Protein AF-G0J0H4-F1 (afdb_monomer_lite)

Organism: Cyclobacterium marinum (strain ATCC 25205 / DSM 745 / LMG 13164 / NCIMB 1802) (NCBI:txid880070)

Foldseek 3Di:
DPDDFPWDDDPFKIKGKDWLQVVLVVCCVVPVPHDDDDDPPDPVVVCVVCVVVSPDGDMDMDMDTDD

pLDDT: mean 86.66, std 9.49, range [48.16, 95.5]

Sequence (67 aa):
MPYVFPWTGTDDHLVFRFHSSNFFNKYVELYGNKKVKIMEGNIHSFFQTNKKRLKEDTWVLVKLKIK

Radius of gyration: 13.19 Å; chains: 1; bounding box: 37×20×31 Å

Structure (mmCIF, N/CA/C/O backbone):
data_AF-G0J0H4-F1
#
_entry.id   AF-G0J0H4-F1
#
loop_
_atom_site.group_PDB
_atom_site.id
_atom_site.type_symbol
_atom_site.label_atom_id
_atom_site.label_alt_id
_atom_site.label_comp_id
_atom_site.label_asym_id
_atom_site.label_entity_id
_atom_site.label_seq_id
_atom_site.pdbx_PDB_ins_code
_atom_site.Cartn_x
_atom_site.Cartn_y
_atom_site.Cartn_z
_atom_site.occupancy
_atom_site.B_iso_or_equiv
_atom_site.auth_seq_id
_atom_site.auth_comp_id
_atom_site.auth_asym_id
_atom_site.auth_atom_id
_atom_site.pdbx_PDB_model_num
ATOM 1 N N . MET A 1 1 ? 23.817 8.104 9.457 1.00 48.16 1 MET A N 1
ATOM 2 C CA . MET A 1 1 ? 23.863 7.110 8.360 1.00 48.16 1 MET A CA 1
ATOM 3 C C . MET A 1 1 ? 22.820 7.511 7.328 1.00 48.16 1 MET A C 1
ATOM 5 O O . MET A 1 1 ? 21.714 7.827 7.756 1.00 48.16 1 MET A O 1
ATOM 9 N N . PRO A 1 2 ? 23.134 7.578 6.025 1.00 53.44 2 PRO A N 1
ATOM 10 C CA . PRO A 1 2 ? 22.114 7.866 5.023 1.00 53.44 2 PRO A CA 1
ATOM 11 C C . PRO A 1 2 ? 21.067 6.744 5.030 1.00 53.44 2 PRO A C 1
ATOM 13 O O . PRO A 1 2 ? 21.408 5.562 5.040 1.00 53.44 2 PRO A O 1
ATOM 16 N N . TYR A 1 3 ? 19.791 7.122 5.083 1.00 54.72 3 TYR A N 1
ATOM 17 C CA . TYR A 1 3 ? 18.669 6.191 5.031 1.00 54.72 3 TYR A CA 1
ATOM 18 C C . TYR A 1 3 ? 18.577 5.628 3.608 1.00 54.72 3 TYR A C 1
ATOM 20 O O . TYR A 1 3 ? 18.097 6.302 2.698 1.00 54.72 3 TYR A O 1
ATOM 28 N N . VAL A 1 4 ? 19.089 4.415 3.395 1.00 63.09 4 VAL A N 1
ATOM 29 C CA . VAL A 1 4 ? 18.960 3.720 2.110 1.00 63.09 4 VAL A CA 1
ATOM 30 C C . VAL A 1 4 ? 17.525 3.219 2.010 1.00 63.09 4 VAL A C 1
ATOM 32 O O . VAL A 1 4 ? 17.125 2.304 2.728 1.00 63.09 4 VAL A O 1
ATOM 35 N N . PHE A 1 5 ? 16.726 3.849 1.150 1.00 66.06 5 PHE A N 1
ATOM 36 C CA . PHE A 1 5 ? 15.385 3.362 0.847 1.00 66.06 5 PHE A CA 1
ATOM 37 C C . PHE A 1 5 ? 15.516 1.956 0.230 1.00 66.06 5 PHE A C 1
ATOM 39 O O . PHE A 1 5 ? 16.225 1.820 -0.766 1.00 66.06 5 PHE A O 1
ATOM 46 N N . PRO A 1 6 ? 14.918 0.897 0.806 1.00 73.81 6 PRO A N 1
ATOM 47 C CA . PRO A 1 6 ? 15.125 -0.465 0.327 1.00 73.81 6 PRO A CA 1
ATOM 48 C C . PRO A 1 6 ? 14.300 -0.689 -0.943 1.00 73.81 6 PRO A C 1
ATOM 50 O O . PRO A 1 6 ? 13.128 -1.080 -0.894 1.00 73.81 6 PRO A O 1
ATOM 53 N N . TRP A 1 7 ? 14.927 -0.398 -2.080 1.00 84.81 7 TRP A N 1
ATOM 54 C CA . TRP A 1 7 ? 14.361 -0.554 -3.410 1.00 84.81 7 TRP A CA 1
ATOM 55 C C . TRP A 1 7 ? 15.241 -1.443 -4.288 1.00 84.81 7 TRP A C 1
ATOM 57 O O . TRP A 1 7 ? 16.459 -1.486 -4.136 1.00 84.81 7 TRP A O 1
ATOM 67 N N . THR A 1 8 ? 14.608 -2.183 -5.189 1.00 87.00 8 THR A N 1
ATOM 68 C CA . THR A 1 8 ? 15.256 -2.960 -6.252 1.00 87.00 8 THR A CA 1
ATOM 69 C C . THR A 1 8 ? 14.417 -2.835 -7.520 1.00 87.00 8 THR A C 1
ATOM 71 O O . THR A 1 8 ? 13.284 -2.357 -7.463 1.00 87.00 8 THR A O 1
ATOM 74 N N . GLY A 1 9 ? 14.944 -3.219 -8.674 1.00 86.94 9 GLY A N 1
ATOM 75 C CA . GLY A 1 9 ? 14.222 -3.088 -9.931 1.00 86.94 9 GLY A CA 1
ATOM 76 C C . GLY A 1 9 ? 14.701 -4.058 -10.997 1.00 86.94 9 GLY A C 1
ATOM 77 O O . GLY A 1 9 ? 15.773 -4.649 -10.890 1.00 86.94 9 GLY A O 1
ATOM 78 N N . THR A 1 10 ? 13.861 -4.204 -12.011 1.00 85.12 10 THR A N 1
ATOM 79 C CA . THR A 1 10 ? 14.160 -4.789 -13.320 1.00 85.12 10 THR A CA 1
ATOM 80 C C . THR A 1 10 ? 13.970 -3.699 -14.376 1.00 85.12 10 THR A C 1
ATOM 82 O O . THR A 1 10 ? 13.527 -2.597 -14.049 1.00 85.12 10 THR A O 1
ATOM 85 N N . ASP A 1 11 ? 14.251 -4.000 -15.642 1.00 85.06 11 ASP A N 1
ATOM 86 C CA . ASP A 1 11 ? 14.096 -3.036 -16.744 1.00 85.06 11 ASP A CA 1
ATOM 87 C C . ASP A 1 11 ? 12.670 -2.462 -16.857 1.00 85.06 11 ASP A C 1
ATOM 89 O O . ASP A 1 11 ? 12.469 -1.345 -17.325 1.00 85.06 11 ASP A O 1
ATOM 93 N N . ASP A 1 12 ? 11.669 -3.212 -16.395 1.00 92.06 12 ASP A N 1
ATOM 94 C CA . ASP A 1 12 ? 10.248 -2.894 -16.523 1.00 92.06 12 ASP A CA 1
ATOM 95 C C . ASP A 1 12 ? 9.526 -2.681 -15.182 1.00 92.06 12 ASP A C 1
ATOM 97 O O . ASP A 1 12 ? 8.345 -2.314 -15.166 1.00 92.06 12 ASP A O 1
ATOM 101 N N . HIS A 1 13 ? 10.197 -2.898 -14.046 1.00 88.62 13 HIS A N 1
ATOM 102 C CA . HIS A 1 13 ? 9.564 -2.797 -12.735 1.00 88.62 13 HIS A CA 1
ATOM 103 C C . HIS A 1 13 ? 10.461 -2.210 -11.659 1.00 88.62 13 HIS A C 1
ATOM 105 O O . HIS A 1 13 ? 11.660 -2.449 -11.586 1.00 88.62 13 HIS A O 1
ATOM 111 N N . LEU A 1 14 ? 9.810 -1.532 -10.724 1.00 88.12 14 LEU A N 1
ATOM 112 C CA . LEU A 1 14 ? 10.412 -0.987 -9.524 1.00 88.12 14 LEU A CA 1
ATOM 113 C C . LEU A 1 14 ? 9.738 -1.618 -8.309 1.00 88.12 14 LEU A C 1
ATOM 115 O O . LEU A 1 14 ? 8.511 -1.613 -8.197 1.00 88.12 14 LEU A O 1
ATOM 119 N N . VAL A 1 15 ? 10.533 -2.191 -7.414 1.00 88.25 15 VAL A N 1
ATOM 120 C CA . VAL A 1 15 ? 10.066 -2.898 -6.224 1.00 88.25 15 VAL A CA 1
ATOM 121 C C . VAL A 1 15 ? 10.551 -2.171 -4.981 1.00 88.25 15 VAL A C 1
ATOM 123 O O . VAL A 1 15 ? 11.738 -1.900 -4.819 1.00 88.25 15 VAL A O 1
ATOM 126 N N . PHE A 1 16 ? 9.624 -1.895 -4.072 1.00 88.00 16 PHE A N 1
ATOM 127 C CA . PHE A 1 16 ? 9.879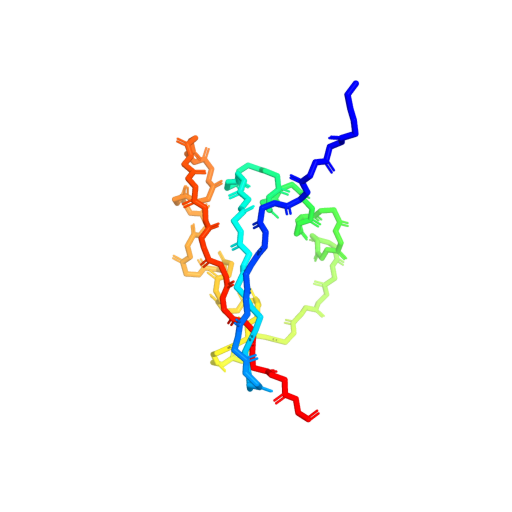 -1.153 -2.848 1.00 88.00 16 PHE A CA 1
ATOM 128 C C . PHE A 1 16 ? 9.369 -1.890 -1.630 1.00 88.00 16 PHE A C 1
ATOM 130 O O . PHE A 1 16 ? 8.283 -2.474 -1.664 1.00 88.00 16 PHE A O 1
ATOM 137 N N . ARG A 1 17 ? 10.115 -1.778 -0.529 1.00 88.25 17 ARG A N 1
ATOM 138 C CA . ARG A 1 17 ? 9.683 -2.258 0.782 1.00 88.25 17 ARG A CA 1
ATOM 139 C C . ARG A 1 17 ? 9.451 -1.090 1.736 1.00 88.25 17 ARG A C 1
ATOM 141 O O . ARG A 1 17 ? 10.321 -0.244 1.918 1.00 88.25 17 ARG A O 1
ATOM 148 N N . PHE A 1 18 ? 8.304 -1.068 2.403 1.00 87.25 18 PHE A N 1
ATOM 149 C CA . PHE A 1 18 ? 8.011 -0.083 3.446 1.00 87.25 18 PHE A CA 1
ATOM 150 C C . PHE A 1 18 ? 7.135 -0.676 4.551 1.00 87.25 18 PHE A C 1
ATOM 152 O O . PHE A 1 18 ? 6.435 -1.664 4.335 1.00 87.25 18 PHE A O 1
ATOM 159 N N . HIS A 1 19 ? 7.178 -0.076 5.742 1.00 91.25 19 HIS A N 1
ATOM 160 C CA . HIS A 1 19 ? 6.271 -0.450 6.827 1.00 91.25 19 HIS A CA 1
ATOM 161 C C . HIS A 1 19 ? 4.818 -0.133 6.448 1.00 91.25 19 HIS A C 1
ATOM 163 O O . HIS A 1 19 ? 4.518 0.939 5.910 1.00 91.25 19 HIS A O 1
ATOM 169 N N . SER A 1 20 ? 3.919 -1.064 6.756 1.00 92.12 20 SER A N 1
ATOM 170 C CA . SER A 1 20 ? 2.469 -0.956 6.552 1.00 92.12 20 SER A CA 1
ATOM 171 C C . SER A 1 20 ? 1.875 0.296 7.193 1.00 92.12 20 SER A C 1
ATOM 173 O O . SER A 1 20 ? 1.103 1.003 6.546 1.00 92.12 20 SER A O 1
ATOM 175 N N . SER A 1 21 ? 2.299 0.620 8.415 1.00 90.81 21 SER A N 1
ATOM 176 C CA . SER A 1 21 ? 1.870 1.803 9.164 1.00 90.81 21 SER A CA 1
ATOM 177 C C . SER A 1 21 ? 2.227 3.103 8.440 1.00 90.81 21 SER A C 1
ATOM 179 O O . SER A 1 21 ? 1.380 3.983 8.283 1.00 90.81 21 SER A O 1
ATOM 181 N N . ASN A 1 22 ? 3.447 3.199 7.902 1.00 90.06 22 ASN A N 1
ATOM 182 C CA . ASN A 1 22 ? 3.891 4.355 7.120 1.00 90.06 22 ASN A CA 1
ATOM 183 C C . ASN A 1 22 ? 3.061 4.524 5.845 1.00 90.06 22 ASN A C 1
ATOM 185 O O . ASN A 1 22 ? 2.677 5.642 5.502 1.00 90.06 22 ASN A O 1
ATOM 189 N N . PHE A 1 23 ? 2.759 3.423 5.154 1.00 90.75 23 PHE A N 1
ATOM 190 C CA . PHE A 1 23 ? 1.877 3.460 3.991 1.00 90.75 23 PHE A CA 1
ATOM 191 C C . PHE A 1 23 ? 0.467 3.904 4.362 1.00 90.75 23 PHE A C 1
ATOM 193 O O . PHE A 1 23 ? -0.092 4.775 3.698 1.00 90.75 23 PHE A O 1
ATOM 200 N N . PHE A 1 24 ? -0.097 3.334 5.430 1.00 92.88 24 PHE A N 1
ATOM 201 C CA . PHE A 1 24 ? -1.439 3.662 5.886 1.00 92.88 24 PHE A CA 1
ATOM 202 C C . PHE A 1 24 ? -1.565 5.149 6.215 1.00 92.88 24 PHE A C 1
ATOM 204 O O . PHE A 1 24 ? -2.453 5.822 5.691 1.00 92.88 24 PHE A O 1
ATOM 211 N N . ASN A 1 25 ? -0.643 5.665 7.028 1.00 92.38 25 ASN A N 1
ATOM 212 C CA . ASN A 1 25 ? -0.648 7.055 7.471 1.00 92.38 25 ASN A CA 1
ATOM 213 C C . ASN A 1 25 ? -0.510 8.015 6.287 1.00 92.38 25 ASN A C 1
ATOM 215 O O . ASN A 1 25 ? -1.345 8.903 6.138 1.00 92.38 25 ASN A O 1
ATOM 219 N N . LYS A 1 26 ? 0.456 7.781 5.386 1.00 91.62 26 LYS A N 1
ATOM 220 C CA . LYS A 1 26 ? 0.622 8.611 4.181 1.00 91.62 26 LYS A CA 1
ATOM 221 C C . LYS A 1 26 ? -0.586 8.553 3.254 1.00 91.62 26 LYS A C 1
ATOM 223 O O . LYS A 1 26 ? -0.966 9.563 2.670 1.00 91.62 26 LYS A O 1
ATOM 228 N N . TYR A 1 27 ? -1.204 7.383 3.099 1.00 93.25 27 TYR A N 1
ATOM 229 C CA . TYR A 1 27 ? -2.408 7.268 2.285 1.00 93.25 27 TYR A CA 1
ATOM 230 C C . TYR A 1 27 ? -3.556 8.094 2.880 1.00 93.25 27 TYR A C 1
ATOM 232 O O . TYR A 1 27 ? -4.216 8.838 2.155 1.00 93.25 27 TYR A O 1
ATOM 240 N N . VAL A 1 28 ? -3.794 7.986 4.191 1.00 94.12 28 VAL A N 1
ATOM 241 C CA . VAL A 1 28 ? -4.839 8.754 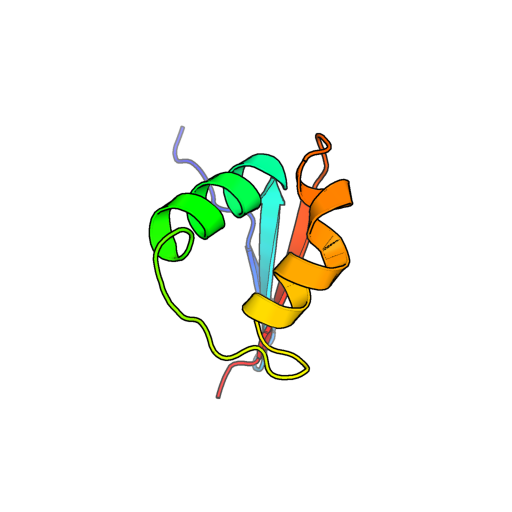4.888 1.00 94.12 28 VAL A CA 1
ATOM 242 C C . VAL A 1 28 ? -4.552 10.254 4.831 1.00 94.12 28 VAL A C 1
ATOM 244 O O . VAL A 1 28 ? -5.468 11.022 4.557 1.00 94.12 28 VAL A O 1
ATOM 247 N N . GLU A 1 29 ? -3.299 10.669 5.003 1.00 95.50 29 GLU A N 1
ATOM 248 C CA . GLU A 1 29 ? -2.868 12.065 4.868 1.00 95.50 29 GLU A CA 1
ATOM 249 C C . GLU A 1 29 ? -3.173 12.623 3.467 1.00 95.50 29 GLU A C 1
ATOM 251 O O . GLU A 1 29 ? -3.778 13.685 3.325 1.00 95.50 29 GLU A O 1
ATOM 256 N N . LEU A 1 30 ? -2.818 11.884 2.413 1.00 94.44 30 LEU A N 1
ATOM 257 C CA . LEU A 1 30 ? -2.954 12.354 1.031 1.00 94.44 30 LEU A CA 1
ATOM 258 C C . LEU A 1 30 ? -4.388 12.279 0.488 1.00 94.44 30 LEU A C 1
ATOM 260 O O . LEU A 1 30 ? -4.757 13.101 -0.364 1.00 94.44 30 LEU A O 1
ATOM 264 N N . TYR A 1 31 ? -5.176 11.293 0.932 1.00 94.94 31 TYR A N 1
ATOM 265 C CA . TYR A 1 31 ? -6.454 10.920 0.312 1.00 94.94 31 TYR A CA 1
ATOM 266 C C . TYR A 1 31 ? -7.647 10.841 1.272 1.00 94.94 31 TYR A C 1
ATOM 268 O O . TYR A 1 31 ? -8.770 10.709 0.793 1.00 94.94 31 TYR A O 1
ATOM 276 N N . GLY A 1 32 ? -7.456 10.937 2.592 1.00 90.88 32 GLY A N 1
ATOM 277 C CA . GLY A 1 32 ? -8.511 10.716 3.594 1.00 90.88 32 GLY A CA 1
ATOM 278 C C . GLY A 1 32 ? -9.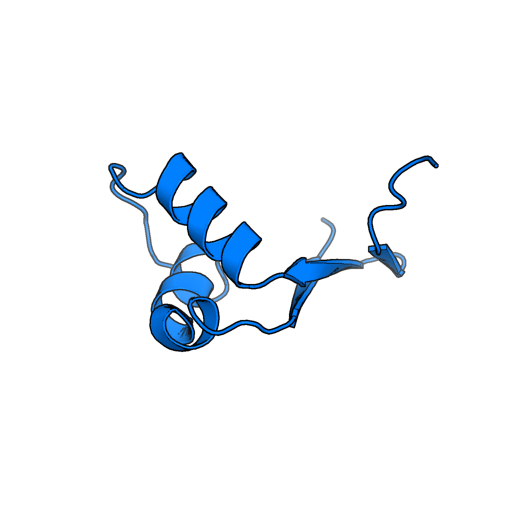745 11.607 3.429 1.00 90.88 32 GLY A C 1
ATOM 279 O O . GLY A 1 32 ? -10.858 11.153 3.676 1.00 90.88 32 GLY A O 1
ATOM 280 N N . ASN A 1 33 ? -9.556 12.828 2.921 1.00 92.38 33 ASN A N 1
ATOM 281 C CA . ASN A 1 33 ? -10.628 13.8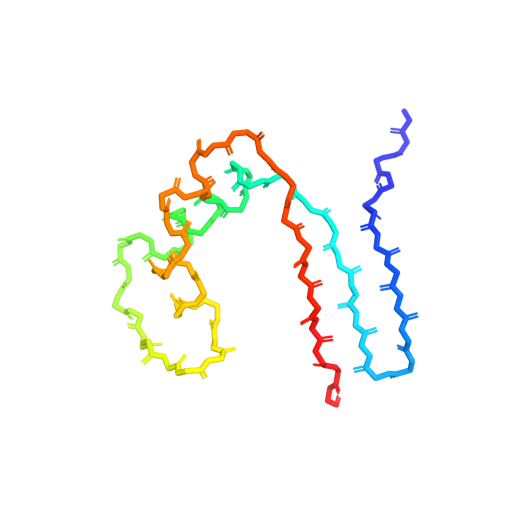02 2.683 1.00 92.38 33 ASN A CA 1
ATOM 282 C C . ASN A 1 33 ? -10.983 13.974 1.194 1.00 92.38 33 ASN A C 1
ATOM 284 O O . ASN A 1 33 ? -11.735 14.879 0.836 1.00 92.38 33 ASN A O 1
ATOM 288 N N . LYS A 1 34 ? -10.426 13.147 0.301 1.00 92.88 34 LYS A N 1
ATOM 289 C CA . LYS A 1 34 ? -10.628 13.269 -1.149 1.00 92.88 34 LYS A CA 1
ATOM 290 C C . LYS A 1 34 ? -11.577 12.189 -1.653 1.00 92.88 34 LYS A C 1
ATOM 292 O O . LYS A 1 34 ? -11.482 11.026 -1.269 1.00 92.88 34 LYS A O 1
ATOM 297 N N . LYS A 1 35 ? -12.454 12.552 -2.594 1.00 89.75 35 LYS A N 1
ATOM 298 C CA . LYS A 1 35 ? -13.189 11.559 -3.386 1.00 89.75 35 LYS A CA 1
ATOM 299 C C . LYS A 1 35 ? -12.204 10.896 -4.348 1.00 89.75 35 LYS A C 1
ATOM 301 O O . LYS A 1 35 ? -11.742 11.531 -5.291 1.00 89.75 35 LYS A O 1
ATOM 306 N N . VAL A 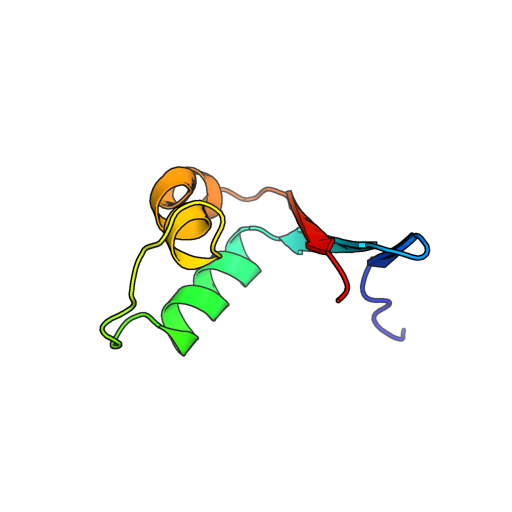1 36 ? -11.867 9.635 -4.091 1.00 92.06 36 VAL A N 1
ATOM 307 C CA . VAL A 1 36 ? -10.959 8.848 -4.934 1.00 92.06 36 VAL A CA 1
ATOM 308 C C . VAL A 1 36 ? -11.741 7.862 -5.794 1.00 92.06 36 VAL A C 1
ATOM 310 O O . VAL A 1 36 ? -12.689 7.231 -5.327 1.00 92.06 36 VAL A O 1
ATOM 313 N N . LYS A 1 37 ? -11.339 7.707 -7.059 1.00 92.44 37 LYS A N 1
ATOM 314 C CA . LYS A 1 37 ? -11.904 6.682 -7.941 1.00 92.44 37 LYS A CA 1
ATOM 315 C C . LYS A 1 37 ? -11.208 5.350 -7.668 1.00 92.44 37 LYS A C 1
ATOM 317 O O . LYS A 1 37 ? -10.019 5.185 -7.948 1.00 92.44 37 LYS A O 1
ATOM 322 N N . ILE A 1 38 ? -11.954 4.398 -7.124 1.00 90.62 38 ILE A N 1
ATOM 323 C CA . ILE A 1 38 ? -11.464 3.037 -6.902 1.00 90.62 38 ILE A CA 1
ATOM 324 C C . ILE A 1 38 ? -11.575 2.287 -8.231 1.00 90.62 38 ILE A C 1
ATOM 326 O O . ILE A 1 38 ? -12.660 2.188 -8.798 1.00 90.62 38 ILE A O 1
ATOM 330 N N . MET A 1 39 ? -10.445 1.813 -8.748 1.00 91.50 39 MET A N 1
ATOM 331 C CA . MET A 1 39 ? -10.362 1.011 -9.970 1.00 91.50 39 MET A CA 1
ATOM 332 C C . MET A 1 39 ? -9.495 -0.201 -9.674 1.00 91.50 39 MET A C 1
ATOM 334 O O . MET A 1 39 ? -8.533 -0.086 -8.916 1.00 91.50 39 MET A O 1
ATOM 338 N N . GLU A 1 40 ? -9.827 -1.344 -10.262 1.00 87.88 40 GLU A N 1
ATOM 339 C CA . GLU A 1 40 ? -9.050 -2.563 -10.071 1.00 87.88 40 GLU A CA 1
ATOM 340 C C . GLU A 1 40 ? -7.577 -2.351 -10.449 1.00 87.88 40 GLU A C 1
ATOM 342 O O . GLU A 1 40 ? -7.251 -1.680 -11.430 1.00 87.88 40 GLU A O 1
ATOM 347 N N . GLY A 1 41 ? -6.682 -2.877 -9.613 1.00 82.94 41 GLY A N 1
ATOM 348 C CA . GLY A 1 41 ? -5.237 -2.757 -9.792 1.00 82.94 41 GLY A CA 1
ATOM 349 C C . GLY A 1 41 ? -4.635 -1.403 -9.401 1.00 82.94 41 GLY A C 1
ATOM 350 O O . GLY A 1 41 ? -3.416 -1.256 -9.473 1.00 82.94 41 GLY A O 1
ATOM 351 N N . ASN A 1 42 ? -5.428 -0.417 -8.958 1.00 87.50 42 ASN A N 1
ATOM 352 C CA . ASN A 1 42 ? -4.894 0.869 -8.508 1.00 87.50 42 ASN A CA 1
ATOM 353 C C . ASN A 1 42 ? -4.590 0.899 -6.996 1.00 87.50 42 ASN A C 1
ATOM 355 O O . ASN A 1 42 ? -4.986 0.030 -6.216 1.00 87.50 42 ASN A O 1
ATOM 359 N N . ILE A 1 43 ? -3.873 1.937 -6.555 1.00 87.75 43 ILE A N 1
ATOM 360 C CA . ILE A 1 43 ? -3.478 2.086 -5.145 1.00 87.75 43 ILE A CA 1
ATOM 361 C C . ILE A 1 43 ? -4.684 2.202 -4.197 1.00 87.75 43 ILE A C 1
ATOM 363 O O . ILE A 1 43 ? -4.613 1.775 -3.045 1.00 87.75 43 ILE A O 1
ATOM 367 N N . HIS A 1 44 ? -5.807 2.745 -4.676 1.00 93.69 44 HIS A N 1
ATOM 368 C CA . HIS A 1 44 ? -7.017 2.909 -3.877 1.00 93.69 44 HIS A CA 1
ATOM 369 C C . HIS A 1 44 ? -7.715 1.568 -3.645 1.00 93.69 44 HIS A C 1
ATOM 371 O O . HIS A 1 44 ? -8.091 1.280 -2.509 1.00 93.69 44 HIS A O 1
ATOM 377 N N . SER A 1 45 ? -7.839 0.719 -4.673 1.00 92.75 45 SER A N 1
ATOM 378 C CA . SER A 1 45 ? -8.375 -0.636 -4.503 1.00 92.75 45 SER A CA 1
ATOM 379 C C . SER A 1 45 ? -7.481 -1.453 -3.577 1.00 92.75 45 SER A C 1
ATOM 381 O O . SER A 1 45 ? -7.983 -2.091 -2.656 1.00 92.75 45 SER A O 1
ATOM 383 N N . PHE A 1 46 ? -6.156 -1.355 -3.738 1.00 90.44 46 PHE A N 1
ATOM 384 C CA . PHE A 1 46 ? -5.201 -2.007 -2.839 1.00 90.44 46 PHE A CA 1
ATOM 385 C C . PHE A 1 46 ? -5.404 -1.594 -1.374 1.00 90.44 46 PHE A C 1
ATOM 387 O O . PHE A 1 46 ? -5.490 -2.461 -0.500 1.00 90.44 46 PHE A O 1
ATOM 394 N N . PHE A 1 47 ? -5.508 -0.288 -1.102 1.00 91.56 47 PHE A N 1
ATOM 395 C CA . PHE A 1 47 ? -5.695 0.223 0.255 1.00 91.56 47 PHE A CA 1
ATOM 396 C C . PHE A 1 47 ? -7.011 -0.259 0.871 1.00 91.56 47 PHE A C 1
ATOM 398 O O . PHE A 1 47 ? -7.012 -0.699 2.018 1.00 91.56 47 PHE A O 1
ATOM 405 N N . GLN A 1 48 ? -8.121 -0.214 0.127 1.00 91.38 48 GLN A N 1
ATOM 406 C CA . GLN A 1 48 ? -9.423 -0.646 0.648 1.00 91.38 48 GLN A CA 1
ATOM 407 C C . GLN A 1 48 ? -9.438 -2.144 0.967 1.00 91.38 48 GLN A C 1
ATOM 409 O O . GLN A 1 48 ? -9.854 -2.525 2.061 1.00 91.38 48 GLN A O 1
ATOM 414 N N . THR A 1 49 ? -8.910 -2.980 0.068 1.00 92.06 49 THR A N 1
ATOM 415 C CA . THR A 1 49 ? -8.848 -4.437 0.266 1.00 92.06 49 THR A CA 1
ATOM 416 C C . THR A 1 49 ? -7.973 -4.821 1.459 1.00 92.06 49 THR A C 1
ATOM 418 O O . THR A 1 49 ? -8.302 -5.745 2.199 1.00 92.06 49 THR A O 1
ATOM 421 N N . ASN A 1 50 ? -6.875 -4.097 1.696 1.00 91.19 50 ASN A N 1
ATOM 422 C CA . ASN A 1 50 ? -5.883 -4.456 2.714 1.00 91.19 50 ASN A CA 1
ATOM 423 C C . ASN A 1 50 ? -5.941 -3.586 3.978 1.00 91.19 50 ASN A C 1
ATOM 425 O O . ASN A 1 50 ? -5.091 -3.728 4.855 1.00 91.19 50 ASN A O 1
ATOM 429 N N . LYS A 1 51 ? -6.947 -2.714 4.120 1.00 90.12 51 LYS A N 1
ATOM 430 C CA . LYS A 1 51 ? -7.026 -1.688 5.175 1.00 90.12 51 LYS A CA 1
ATOM 431 C C . LYS A 1 51 ? -6.795 -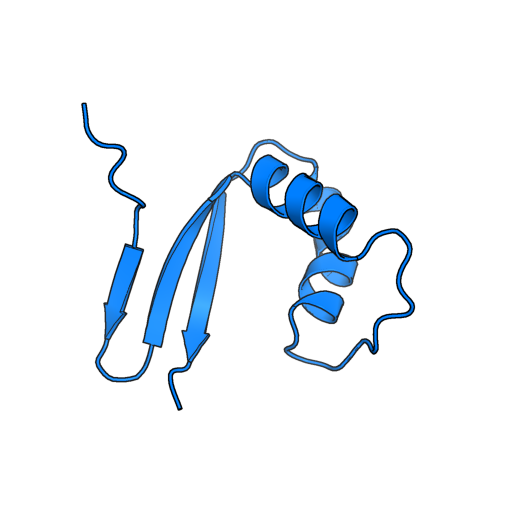2.221 6.590 1.00 90.12 51 LYS A C 1
ATOM 433 O O . LYS A 1 51 ? -6.158 -1.544 7.389 1.00 90.12 51 LYS A O 1
ATOM 438 N N . LYS A 1 52 ? -7.336 -3.401 6.916 1.00 90.38 52 LYS A N 1
ATOM 439 C CA . LYS A 1 52 ? -7.163 -4.028 8.239 1.00 90.38 52 LYS A CA 1
ATOM 440 C C . LYS A 1 52 ? -5.707 -4.445 8.470 1.00 90.38 52 LYS A C 1
ATOM 442 O O . LYS A 1 52 ? -5.110 -4.000 9.439 1.00 90.38 52 LYS A O 1
ATOM 447 N N . ARG A 1 53 ? -5.127 -5.179 7.517 1.00 89.06 53 ARG A N 1
ATOM 448 C CA . ARG A 1 53 ? -3.734 -5.655 7.557 1.00 89.06 53 ARG A CA 1
ATOM 449 C C . ARG A 1 53 ? -2.724 -4.511 7.568 1.00 89.06 53 ARG A C 1
ATOM 451 O O . ARG A 1 53 ? -1.691 -4.595 8.212 1.00 89.06 53 ARG A O 1
ATOM 458 N N . LEU A 1 54 ? -3.033 -3.408 6.887 1.00 89.75 54 LEU A N 1
ATOM 459 C CA . LEU A 1 54 ? -2.170 -2.225 6.855 1.00 89.75 54 LEU A CA 1
ATOM 460 C C . LEU A 1 54 ? -2.044 -1.512 8.214 1.00 89.75 54 LEU A C 1
ATOM 462 O O . LEU A 1 54 ? -1.132 -0.708 8.382 1.00 89.75 54 LEU A O 1
ATOM 466 N N . LYS A 1 55 ? -2.944 -1.784 9.169 1.00 88.31 55 LYS A N 1
ATOM 467 C CA . LYS A 1 55 ? -2.854 -1.269 10.545 1.00 88.31 55 LYS A CA 1
ATOM 468 C C . LYS A 1 55 ? -1.992 -2.138 11.462 1.00 88.31 55 LYS A C 1
ATOM 470 O O . LYS A 1 55 ? -1.658 -1.694 12.554 1.00 88.31 55 LYS A O 1
ATOM 475 N N . GLU A 1 56 ? -1.676 -3.360 11.049 1.00 89.69 56 GLU A N 1
ATOM 476 C CA . GLU A 1 56 ? -0.762 -4.248 11.769 1.00 89.69 56 GLU A CA 1
ATOM 477 C C . GLU A 1 56 ? 0.682 -3.803 11.512 1.00 89.69 56 GLU A C 1
ATOM 479 O O . GLU A 1 56 ? 0.952 -3.181 10.484 1.00 89.69 56 GLU A O 1
ATOM 484 N N . ASP A 1 57 ? 1.617 -4.118 12.410 1.00 84.62 57 ASP A N 1
ATOM 485 C CA . ASP A 1 57 ? 3.041 -3.841 12.189 1.00 84.62 57 ASP A CA 1
ATOM 486 C C . ASP A 1 57 ? 3.653 -4.915 11.281 1.00 84.62 57 ASP A C 1
ATOM 488 O O . ASP A 1 57 ? 4.066 -5.990 11.716 1.00 84.62 57 ASP A O 1
ATOM 492 N N . THR A 1 58 ? 3.629 -4.656 9.975 1.00 90.25 58 THR A N 1
ATOM 493 C CA . THR A 1 58 ? 4.102 -5.588 8.954 1.00 90.25 58 THR A CA 1
ATOM 494 C C . THR A 1 58 ? 4.806 -4.849 7.818 1.00 90.25 58 THR A C 1
ATOM 496 O O . THR A 1 58 ? 4.810 -3.619 7.730 1.00 90.25 58 THR A O 1
ATOM 499 N N . TRP A 1 59 ? 5.431 -5.605 6.923 1.00 89.50 59 TRP A N 1
ATOM 500 C CA . TRP A 1 59 ? 6.097 -5.065 5.746 1.00 89.50 59 TRP A CA 1
ATOM 501 C C . TRP A 1 59 ? 5.204 -5.200 4.520 1.00 89.50 59 TRP A C 1
ATOM 503 O O . TRP A 1 59 ? 4.640 -6.259 4.250 1.00 89.50 59 TRP A O 1
ATOM 513 N N . VAL A 1 60 ? 5.118 -4.127 3.742 1.00 87.75 60 VAL A N 1
ATOM 514 C CA . VAL A 1 60 ? 4.446 -4.112 2.445 1.00 87.75 60 VAL A CA 1
ATOM 515 C C . VAL A 1 60 ? 5.507 -4.072 1.355 1.00 87.75 60 VAL A C 1
ATOM 517 O O . VAL A 1 60 ? 6.427 -3.251 1.396 1.00 87.75 60 VAL A O 1
ATOM 520 N N . LEU A 1 61 ? 5.358 -4.965 0.378 1.00 88.12 61 LEU A N 1
ATOM 521 C CA . LEU A 1 61 ? 6.141 -4.969 -0.848 1.00 88.12 61 LEU A CA 1
ATOM 522 C C . LEU A 1 61 ? 5.269 -4.430 -1.983 1.00 88.12 61 LEU A C 1
ATOM 524 O O . LEU A 1 61 ? 4.197 -4.972 -2.250 1.00 88.12 61 LEU A O 1
ATOM 528 N N . VAL A 1 62 ? 5.717 -3.371 -2.650 1.00 83.88 62 VAL A N 1
ATOM 529 C CA . VAL A 1 62 ? 5.019 -2.798 -3.806 1.00 83.88 62 VAL A CA 1
ATOM 530 C C . VAL A 1 62 ? 5.869 -2.953 -5.044 1.00 83.88 62 VAL A C 1
ATOM 532 O O . VAL A 1 62 ? 7.029 -2.561 -5.045 1.00 83.88 62 VAL A O 1
ATOM 535 N N . LYS A 1 63 ? 5.258 -3.489 -6.102 1.00 87.12 63 LYS A N 1
ATOM 536 C CA . LYS A 1 63 ? 5.831 -3.593 -7.441 1.00 87.12 63 LYS A CA 1
ATOM 537 C C . LYS A 1 63 ? 5.090 -2.627 -8.362 1.00 87.12 63 LYS A C 1
ATOM 539 O O . LYS A 1 63 ? 3.895 -2.789 -8.593 1.00 87.12 63 LYS A O 1
ATOM 544 N N . LEU A 1 64 ? 5.792 -1.620 -8.864 1.00 83.31 64 LEU A N 1
ATOM 545 C CA . LEU A 1 64 ? 5.290 -0.680 -9.860 1.00 83.31 64 LEU A CA 1
ATOM 546 C C . LEU A 1 64 ? 5.835 -1.077 -11.227 1.00 83.31 64 LEU A C 1
ATOM 548 O O . LEU A 1 64 ? 7.021 -1.366 -11.350 1.00 83.31 64 LEU A O 1
ATOM 552 N N . LYS A 1 65 ? 4.975 -1.085 -12.245 1.00 85.25 65 LYS A N 1
ATOM 553 C CA . LYS A 1 65 ? 5.392 -1.257 -13.637 1.00 85.25 65 LYS A CA 1
ATOM 554 C C . LYS A 1 65 ? 5.788 0.099 -14.215 1.00 85.25 65 LYS A C 1
ATOM 556 O O . LYS A 1 65 ? 5.016 1.053 -14.105 1.00 85.25 65 LYS A O 1
ATOM 561 N N . ILE A 1 66 ? 6.971 0.171 -14.810 1.00 81.38 66 ILE A N 1
ATOM 562 C CA . ILE A 1 66 ? 7.475 1.349 -15.517 1.00 81.38 66 ILE A CA 1
ATOM 563 C C . ILE A 1 66 ? 6.840 1.342 -16.919 1.00 81.38 66 ILE A C 1
ATOM 565 O O . ILE A 1 66 ? 6.691 0.280 -17.527 1.00 81.38 66 ILE A O 1
ATOM 569 N N . LYS A 1 67 ? 6.362 2.502 -17.378 1.00 73.12 67 LYS A N 1
ATOM 570 C CA . LYS A 1 67 ? 5.804 2.693 -18.724 1.00 73.12 67 LYS A CA 1
ATOM 571 C C . LYS A 1 67 ? 6.811 3.392 -19.614 1.00 73.12 67 LYS A C 1
ATOM 573 O O . LYS A 1 67 ? 7.488 4.297 -19.081 1.00 73.12 67 LYS A O 1
#

Secondary structure (DSSP, 8-state):
------EEEETTEEEEEEEHHHHHHHHHHHHTTS-----TTSHHHHHHHHTTGGGSS-EEEEEEEP-